Protein AF-W0FRA1-F1 (afdb_monomer)

Nearest PDB structures (foldseek):
  3gw4-assembly1_A  TM=6.806E-01  e=9.478E-02  Deinococcus radiodurans R1 = ATCC 13939 = DSM 20539
  8amz-assembly1_Q  TM=4.798E-01  e=1.208E-01  Spinacia oleracea
  6hp3-assembly1_A  TM=5.396E-01  e=2.897E-01  Bacillus subtilis subsp. subtilis str. 168
  7aoi-assembly1_BE  TM=5.238E-01  e=1.306E+00  Trypanosoma brucei
  6hix-assembly1_BE  TM=5.143E-01  e=2.340E+00  Trypanosoma brucei brucei

Mean predicted aligned error: 5.79 Å

Foldseek 3Di:
DVVLLVVLQLCVLVVVPVSSVVSLCVVPVVPDDDLLCLLSSLLSQLVVCLVVVVLVSLVVSLVVLVVSQVVDDDPSNLVSVLSNLVSVLSNCVSVVVLVVNVVSLVVQCVSDDALQSQLSSLLSVLVSCVVVVNNVVSLVSLVSSLVSNVSGSSVVVSVVVNVVD

Solvent-accessible surface area (backbone atoms only — not comparable to full-atom values): 8550 Å² total; per-residue (Å²): 97,72,68,33,51,51,48,15,53,51,27,43,31,70,70,36,56,67,62,15,46,54,31,42,50,55,38,56,72,71,72,66,68,50,82,85,48,45,59,58,52,42,50,55,53,35,55,49,22,58,74,72,64,37,58,71,57,32,51,53,44,50,55,56,50,59,70,47,49,89,81,42,58,70,71,59,28,56,50,51,54,52,53,46,46,58,49,54,23,54,49,26,48,74,72,65,39,54,68,59,19,50,56,38,48,56,52,45,63,77,65,45,83,49,50,58,49,45,9,45,49,27,30,50,51,15,52,51,29,42,74,73,70,35,54,81,70,12,47,63,25,22,54,47,2,33,70,49,15,67,79,35,37,44,11,51,54,22,48,54,51,63,73,77,106

Organism: NCBI:txid1393655

Sequence (165 aa)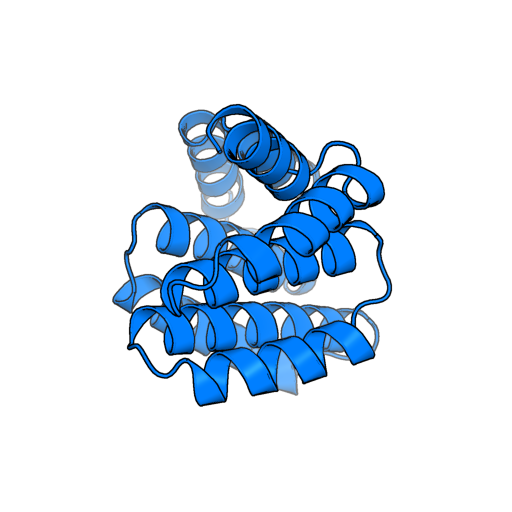:
MQHLLIASQAAMLTSDVARSRQLLETATEIGKLSAGLKPMASNIRIGYAIYEKDWPQVRSLRDELATYLPKSRGALKAGIEMIMLFTDEALAAAEGDLQTAEKLLDKIDVTAKMPEQRASAAFRRAQLESLKGNDAAARPYYEQARNEGGTCHFAYQAAERLATH

Secondary structure (DSSP, 8-state):
-HHHHHHHHHHHHTT-HHHHHHHHHHHHHTS---TTTHHHHHHHHHHHHHHHT-HHHHHHHHHHHHHHGGG--HHHHHHHHHHHHHHHHHHHHHTT-HHHHHHHHHHHHHH--SHHHHHHHHHHHHHHHHHTT-HHHHHHHHHHHHHHSTT-HHHHHHHHHHHH-

Structure (mmCIF, N/CA/C/O backbone):
data_AF-W0FRA1-F1
#
_entry.id   AF-W0FRA1-F1
#
loop_
_atom_site.group_PDB
_atom_site.id
_atom_site.type_symbol
_atom_site.label_atom_id
_atom_site.label_alt_id
_atom_site.label_comp_id
_atom_site.label_asym_id
_atom_site.label_entity_id
_atom_site.label_seq_id
_atom_site.pdbx_PDB_ins_code
_atom_site.Cartn_x
_atom_site.Cartn_y
_atom_site.Cartn_z
_atom_site.occupancy
_atom_site.B_iso_or_equiv
_atom_site.auth_seq_id
_atom_site.auth_comp_id
_atom_site.auth_asym_id
_atom_site.auth_atom_id
_atom_site.pdbx_PDB_model_num
ATOM 1 N N . MET A 1 1 ? -7.963 16.926 15.786 1.00 57.72 1 MET A N 1
ATOM 2 C CA . MET A 1 1 ? -7.493 15.536 15.564 1.00 57.72 1 MET A CA 1
ATO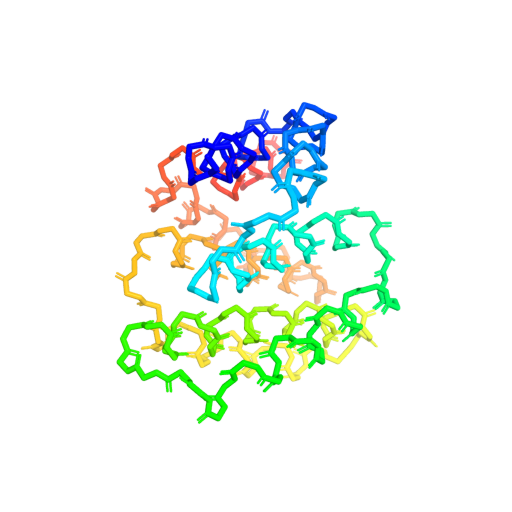M 3 C C . MET A 1 1 ? -7.687 15.081 14.121 1.00 57.72 1 MET A C 1
ATOM 5 O O . MET A 1 1 ? -6.685 14.818 13.480 1.00 57.72 1 MET A O 1
ATOM 9 N N . GLN A 1 2 ? -8.905 15.065 13.561 1.00 67.62 2 GLN A N 1
ATOM 10 C CA . GLN A 1 2 ? -9.122 14.683 12.149 1.00 67.62 2 GLN A CA 1
ATOM 11 C C . GLN A 1 2 ? -8.278 15.506 11.154 1.00 67.62 2 GLN A C 1
ATOM 13 O O . GLN A 1 2 ? -7.647 14.935 10.273 1.00 67.62 2 GLN A O 1
ATOM 18 N N . HIS A 1 3 ? -8.171 16.825 11.349 1.00 68.44 3 HIS A N 1
ATOM 19 C CA . HIS A 1 3 ? -7.319 17.685 10.516 1.00 68.44 3 HIS A CA 1
ATOM 20 C C . HIS A 1 3 ? -5.821 17.348 10.596 1.00 68.44 3 HIS A C 1
ATOM 22 O O . HIS A 1 3 ? -5.114 17.570 9.623 1.00 68.44 3 HIS A O 1
ATOM 28 N N . LEU A 1 4 ? -5.339 16.783 11.712 1.00 66.62 4 LEU A N 1
ATOM 29 C CA . LEU A 1 4 ? -3.937 16.371 11.857 1.00 66.62 4 LEU A CA 1
ATOM 30 C C . LEU A 1 4 ? -3.654 15.070 11.100 1.00 66.62 4 LEU A C 1
ATOM 32 O O . LEU A 1 4 ? -2.607 14.959 10.479 1.00 66.62 4 LEU A O 1
ATOM 36 N N . LEU A 1 5 ? -4.602 14.124 11.081 1.00 65.25 5 LEU A N 1
ATOM 37 C CA . LEU A 1 5 ? -4.492 12.914 10.256 1.00 65.25 5 LEU A CA 1
ATOM 38 C C . LEU A 1 5 ? -4.554 13.247 8.762 1.00 65.25 5 LEU A C 1
ATOM 40 O O . LEU A 1 5 ? -3.759 12.729 7.989 1.00 65.25 5 LEU A O 1
ATOM 44 N N . ILE A 1 6 ? -5.448 14.159 8.366 1.00 67.19 6 ILE A N 1
ATOM 45 C CA . ILE A 1 6 ? -5.519 14.653 6.983 1.00 67.19 6 ILE A CA 1
ATOM 46 C C . ILE A 1 6 ? -4.222 15.383 6.608 1.00 67.19 6 ILE A C 1
ATOM 48 O O . ILE A 1 6 ? -3.683 15.141 5.534 1.00 67.19 6 ILE A O 1
ATOM 52 N N . ALA A 1 7 ? -3.688 16.235 7.489 1.00 61.22 7 ALA A N 1
ATOM 53 C CA . ALA A 1 7 ? -2.435 16.949 7.248 1.00 61.22 7 ALA A CA 1
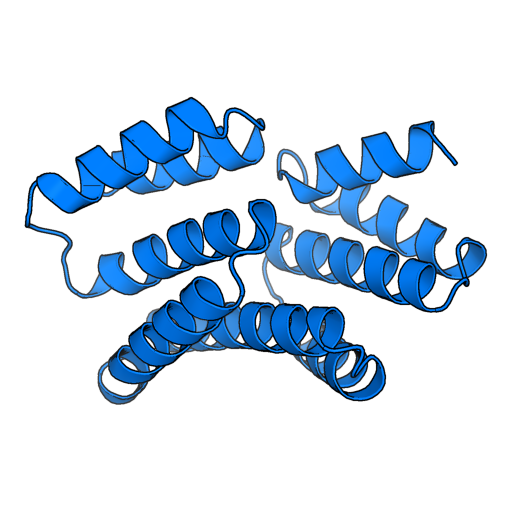ATOM 54 C C . ALA A 1 7 ? -1.218 16.012 7.213 1.00 61.22 7 ALA A C 1
ATOM 56 O O . ALA A 1 7 ? -0.325 16.217 6.399 1.00 61.22 7 ALA A O 1
ATOM 57 N N . SER A 1 8 ? -1.191 14.976 8.054 1.00 63.12 8 SER A N 1
ATOM 58 C CA . SER A 1 8 ? -0.171 13.926 8.015 1.00 63.12 8 SER A CA 1
ATOM 59 C C . SER A 1 8 ? -0.242 13.175 6.685 1.00 63.12 8 SER A C 1
ATOM 61 O O . SER A 1 8 ? 0.752 13.105 5.966 1.00 63.12 8 SER A O 1
ATOM 63 N N . GLN A 1 9 ? -1.426 12.720 6.273 1.00 64.00 9 GLN A N 1
ATOM 64 C CA . GLN A 1 9 ? -1.588 12.073 4.975 1.00 64.00 9 GLN A CA 1
ATOM 65 C C . GLN A 1 9 ? -1.151 13.002 3.833 1.00 64.00 9 GLN A C 1
ATOM 67 O O . GLN A 1 9 ? -0.347 12.593 3.009 1.00 64.00 9 GLN A O 1
ATOM 72 N N . ALA A 1 10 ? -1.568 14.271 3.834 1.00 61.62 10 ALA A N 1
ATOM 73 C CA . ALA A 1 10 ? -1.155 15.257 2.834 1.00 61.62 10 ALA A CA 1
ATOM 74 C C . ALA A 1 10 ? 0.366 15.492 2.799 1.00 61.62 10 ALA A C 1
ATOM 76 O O . ALA A 1 10 ? 0.944 15.532 1.719 1.00 61.62 10 ALA A O 1
ATOM 77 N N . ALA A 1 11 ? 1.027 15.597 3.954 1.00 60.53 11 ALA A N 1
ATOM 78 C CA . ALA A 1 11 ? 2.477 15.771 4.020 1.00 60.53 11 ALA A CA 1
ATOM 79 C C . ALA A 1 11 ? 3.239 14.518 3.545 1.00 60.53 11 ALA A C 1
ATOM 81 O O . ALA A 1 11 ? 4.277 14.645 2.900 1.00 60.53 11 ALA A O 1
ATOM 82 N N . MET A 1 12 ? 2.693 13.313 3.761 1.00 65.44 12 MET A N 1
ATOM 83 C CA . MET A 1 12 ? 3.219 12.091 3.143 1.00 65.44 12 MET A CA 1
ATOM 84 C C . MET A 1 12 ? 3.033 12.125 1.618 1.00 65.44 12 MET A C 1
ATOM 86 O O . MET A 1 12 ? 3.938 11.734 0.884 1.00 65.44 12 MET A O 1
ATOM 90 N N . LEU A 1 13 ? 1.900 12.654 1.129 1.00 62.72 13 LEU A N 1
ATOM 91 C CA . LEU A 1 13 ? 1.655 12.824 -0.308 1.00 62.72 13 LEU A CA 1
ATOM 92 C C . LEU A 1 13 ? 2.656 13.777 -0.978 1.00 62.72 13 LEU A C 1
ATOM 94 O O . LEU A 1 13 ? 3.021 13.543 -2.126 1.00 62.72 13 LEU A O 1
ATOM 98 N N . THR A 1 14 ? 3.163 14.778 -0.254 1.00 63.56 14 THR A N 1
ATOM 99 C CA . THR A 1 14 ? 4.193 15.719 -0.732 1.00 63.56 14 THR A CA 1
ATOM 100 C C . THR A 1 14 ? 5.626 15.313 -0.367 1.00 63.56 14 THR A C 1
ATOM 102 O O . THR A 1 14 ? 6.516 16.159 -0.394 1.00 63.56 14 THR A O 1
ATOM 105 N N . SER A 1 15 ? 5.859 14.051 0.013 1.00 63.47 15 SER A N 1
ATOM 106 C CA . SER A 1 15 ? 7.182 13.519 0.391 1.00 63.47 15 SER A CA 1
ATOM 107 C C . SER A 1 15 ? 7.851 14.221 1.587 1.00 63.47 15 SER A C 1
ATOM 109 O O . SER A 1 15 ? 9.043 14.040 1.829 1.00 63.47 15 SER A O 1
ATOM 111 N N . ASP A 1 16 ? 7.091 14.964 2.396 1.00 72.75 16 ASP A N 1
ATOM 112 C CA . ASP A 1 16 ? 7.554 15.534 3.665 1.00 72.75 16 ASP A CA 1
ATOM 113 C C . ASP A 1 16 ? 7.309 14.522 4.798 1.00 72.75 16 ASP A C 1
ATOM 115 O O . ASP A 1 16 ? 6.439 14.658 5.667 1.00 72.75 16 ASP A O 1
ATOM 119 N N . VAL A 1 17 ? 8.075 13.432 4.720 1.00 69.25 17 VAL A N 1
ATOM 120 C CA . VAL A 1 17 ? 7.986 12.246 5.584 1.00 69.25 17 VAL A CA 1
ATOM 121 C C . VAL A 1 17 ? 8.201 12.618 7.057 1.00 69.25 17 VAL A C 1
ATOM 123 O O . VAL A 1 17 ? 7.509 12.083 7.925 1.00 69.25 17 VAL A O 1
ATOM 126 N N . ALA A 1 18 ? 9.101 13.564 7.347 1.00 72.50 18 ALA A N 1
ATOM 127 C CA . ALA A 1 18 ? 9.403 14.022 8.704 1.00 72.50 18 ALA A CA 1
ATOM 128 C C . ALA A 1 18 ? 8.242 14.821 9.315 1.00 72.50 18 ALA A C 1
ATOM 130 O O . ALA A 1 18 ? 7.796 14.523 10.425 1.00 72.50 18 ALA A O 1
ATOM 131 N N . ARG A 1 19 ? 7.686 15.786 8.571 1.00 73.69 19 ARG A N 1
ATOM 132 C CA . ARG A 1 19 ? 6.526 16.560 9.028 1.00 73.69 19 ARG A CA 1
ATOM 133 C C . ARG A 1 19 ? 5.294 15.690 9.198 1.00 73.69 19 ARG A C 1
ATOM 135 O O . ARG A 1 19 ? 4.546 15.855 10.160 1.00 73.69 19 ARG A O 1
ATOM 142 N N . SER A 1 20 ? 5.065 14.759 8.278 1.00 74.06 20 SER A N 1
ATOM 143 C CA . SER A 1 20 ? 3.927 13.856 8.387 1.00 74.06 20 SER A CA 1
ATOM 144 C C . SER A 1 20 ? 4.036 12.942 9.624 1.00 74.06 20 SER A C 1
ATOM 146 O O . SER A 1 20 ? 3.009 12.679 10.259 1.00 74.06 20 SER A O 1
ATOM 148 N N . ARG A 1 21 ? 5.258 12.573 10.053 1.00 73.88 21 ARG A N 1
ATOM 149 C CA . ARG A 1 21 ? 5.504 11.741 11.242 1.00 73.88 21 ARG A CA 1
ATOM 150 C C . ARG A 1 21 ? 5.198 12.533 12.498 1.00 73.88 21 ARG A C 1
ATOM 152 O O . ARG A 1 21 ? 4.407 12.080 13.316 1.00 73.88 21 ARG A O 1
ATOM 159 N N . GLN A 1 22 ? 5.717 13.754 12.577 1.00 79.25 22 GLN A N 1
ATOM 160 C CA . GLN A 1 22 ? 5.434 14.674 13.674 1.00 79.25 22 GLN A CA 1
ATOM 161 C C . GLN A 1 22 ? 3.924 14.918 13.839 1.00 79.25 22 GLN A C 1
ATOM 163 O O . GLN A 1 22 ? 3.396 14.912 14.952 1.00 79.25 22 GLN A O 1
ATOM 168 N N . LEU A 1 23 ? 3.201 15.115 12.730 1.00 76.38 23 LEU A N 1
ATOM 169 C CA . LEU A 1 23 ? 1.749 15.318 12.744 1.00 76.38 23 LEU A CA 1
ATOM 170 C C . LEU A 1 23 ? 0.985 14.067 13.200 1.00 76.38 23 LEU A C 1
ATOM 172 O O . LEU A 1 23 ? -0.023 14.193 13.900 1.00 76.38 23 LEU A O 1
ATOM 176 N N . LEU A 1 24 ? 1.457 12.877 12.822 1.00 76.75 24 LEU A N 1
ATOM 177 C CA . LEU A 1 24 ? 0.883 11.601 13.240 1.00 76.75 24 LEU A CA 1
ATOM 178 C C . LEU A 1 24 ? 1.110 11.344 14.730 1.00 76.75 24 LEU A C 1
ATOM 180 O O . LEU A 1 24 ? 0.147 11.048 15.433 1.00 76.75 24 LEU A O 1
ATOM 184 N N . GLU A 1 25 ? 2.343 11.525 15.207 1.00 76.94 25 GLU A N 1
ATOM 185 C CA . GLU A 1 25 ? 2.721 11.421 16.621 1.00 76.94 25 GLU A CA 1
ATOM 186 C C . GLU A 1 25 ? 1.866 12.367 17.462 1.00 76.94 25 GLU A C 1
ATOM 188 O O . GLU A 1 25 ? 1.168 11.920 18.371 1.00 76.94 25 GLU A O 1
ATOM 193 N N . THR A 1 26 ? 1.765 13.633 17.048 1.00 72.75 26 THR A N 1
ATOM 194 C CA . THR A 1 26 ? 0.894 14.628 17.689 1.00 72.75 26 THR A CA 1
ATOM 195 C C . THR A 1 26 ? -0.571 14.173 17.706 1.00 72.75 26 THR A C 1
ATOM 197 O O . THR A 1 26 ? -1.266 14.315 18.710 1.00 72.75 26 THR A O 1
ATOM 200 N N . ALA A 1 27 ? -1.081 13.598 16.611 1.00 71.50 27 ALA A N 1
ATOM 201 C CA . ALA A 1 27 ? -2.456 13.101 16.559 1.00 71.50 27 ALA A CA 1
ATOM 202 C C . ALA A 1 27 ? -2.694 11.900 17.495 1.00 71.50 27 ALA A C 1
ATOM 204 O O . ALA A 1 27 ? -3.807 11.748 18.007 1.00 71.50 27 ALA A O 1
ATOM 205 N N . THR A 1 28 ? -1.674 11.066 17.719 1.00 68.38 28 THR A N 1
ATOM 206 C CA . THR A 1 28 ? -1.734 9.887 18.596 1.00 68.38 28 THR A CA 1
ATOM 207 C C . THR A 1 28 ? -1.497 10.208 20.074 1.00 68.38 28 THR A C 1
ATOM 209 O O . THR A 1 28 ? -2.223 9.686 20.921 1.00 68.38 28 THR A O 1
ATOM 212 N N . GLU A 1 29 ? -0.564 11.106 20.397 1.00 67.56 29 GLU A N 1
ATOM 213 C CA . GLU A 1 29 ? -0.204 11.506 21.767 1.00 67.56 29 GLU A CA 1
ATOM 214 C C . GLU A 1 29 ? -1.316 12.293 22.469 1.00 67.56 29 GLU A C 1
ATOM 216 O O . GLU A 1 29 ? -1.478 12.194 23.683 1.00 67.56 29 GLU A O 1
ATOM 221 N N . ILE A 1 30 ? -2.173 12.993 21.714 1.00 55.84 30 ILE A N 1
ATOM 222 C CA . ILE A 1 30 ? -3.349 13.699 22.260 1.00 55.84 30 ILE A CA 1
ATOM 223 C C . ILE A 1 30 ? -4.407 12.714 22.834 1.00 55.84 30 ILE A C 1
ATOM 225 O O . ILE A 1 30 ? -5.416 13.124 23.413 1.00 55.84 30 ILE A O 1
ATOM 229 N N . GLY A 1 31 ? -4.188 11.395 22.732 1.00 51.12 31 GLY A N 1
ATOM 230 C CA . GLY A 1 31 ? -4.847 10.386 23.571 1.00 51.12 31 GLY A CA 1
ATOM 231 C C . GLY A 1 31 ? -6.343 10.171 23.315 1.00 51.12 31 GLY A C 1
ATOM 232 O O . GLY A 1 31 ? -7.001 9.470 24.082 1.00 51.12 31 GLY A O 1
ATOM 233 N N . LYS A 1 32 ? -6.919 10.753 22.254 1.00 62.09 32 LYS A N 1
ATOM 234 C CA . LYS A 1 32 ? -8.368 10.685 21.977 1.00 62.09 32 LYS A CA 1
ATOM 235 C C . LYS A 1 32 ? -8.717 10.451 20.505 1.00 62.09 32 LYS A C 1
ATOM 237 O O . LYS A 1 32 ? -9.687 11.019 20.00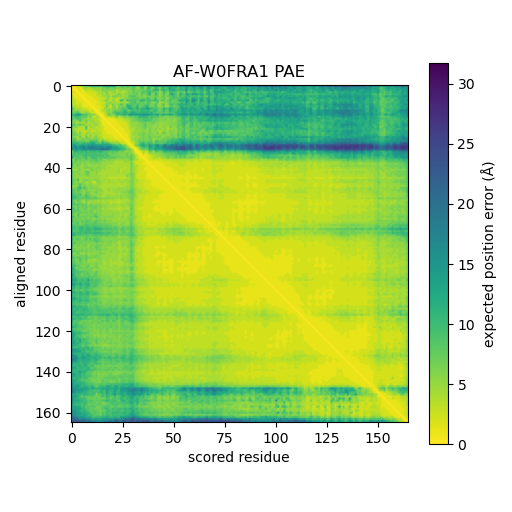4 1.00 62.09 32 LYS A O 1
ATOM 242 N N . LEU A 1 33 ? -7.993 9.585 19.792 1.00 71.62 33 LEU A N 1
ATOM 243 C CA . LEU A 1 33 ? -8.508 9.114 18.502 1.00 71.62 33 LEU A CA 1
ATOM 244 C C . LEU A 1 33 ? -9.813 8.341 18.734 1.00 71.62 33 LEU A C 1
ATOM 246 O O . LEU A 1 33 ? -9.832 7.290 19.382 1.00 71.62 33 LEU A O 1
ATOM 250 N N . SER A 1 34 ? -10.917 8.884 18.215 1.00 76.69 34 SER A N 1
ATOM 251 C CA . SER A 1 34 ? -12.206 8.198 18.227 1.00 76.69 34 SER A CA 1
ATOM 252 C C . SER A 1 34 ? -12.086 6.866 17.483 1.00 76.69 34 SER A C 1
ATOM 254 O O . SER A 1 34 ? -11.244 6.710 16.598 1.00 76.69 34 SER A O 1
ATOM 256 N N . ALA A 1 35 ? -12.931 5.890 17.826 1.00 76.19 35 ALA A N 1
ATOM 257 C CA . ALA A 1 35 ? -12.854 4.548 17.243 1.00 76.19 35 ALA A CA 1
ATOM 258 C C . ALA A 1 35 ? -12.876 4.551 15.700 1.00 76.19 35 ALA A C 1
ATOM 260 O O . ALA A 1 35 ? -12.195 3.738 15.087 1.00 76.19 35 ALA A O 1
ATOM 261 N N . GLY A 1 36 ? -13.587 5.500 15.077 1.00 76.31 36 GLY A N 1
ATOM 262 C CA . GLY A 1 36 ? -13.631 5.649 13.619 1.00 76.31 36 GLY A CA 1
ATOM 263 C C . GLY A 1 36 ? -12.358 6.222 12.983 1.00 76.31 36 GLY A C 1
ATOM 264 O O . GLY A 1 36 ? -12.156 6.042 11.789 1.00 76.31 36 GLY A O 1
ATOM 265 N N . LEU A 1 37 ? -11.488 6.884 13.754 1.00 81.69 37 LEU A N 1
ATOM 266 C CA . LEU A 1 37 ? -10.231 7.466 13.262 1.00 81.69 37 LEU A CA 1
ATOM 267 C C . LEU A 1 37 ? -9.019 6.551 13.469 1.00 81.69 37 LEU A C 1
ATOM 269 O O . LEU A 1 37 ? -7.985 6.766 12.840 1.00 81.69 37 LEU A O 1
ATOM 273 N N . LYS A 1 38 ? -9.136 5.524 14.319 1.00 84.81 38 LYS A N 1
ATOM 274 C CA . LYS A 1 38 ? -8.040 4.580 14.575 1.00 84.81 38 LYS A CA 1
ATOM 275 C C . LYS A 1 38 ? -7.585 3.842 13.309 1.00 84.81 38 LYS A C 1
ATOM 277 O O . LYS A 1 38 ? -6.388 3.880 13.048 1.00 84.81 38 LYS A O 1
ATOM 282 N N . PRO A 1 39 ? -8.478 3.299 12.453 1.00 87.19 39 PRO A N 1
ATOM 283 C CA . PRO A 1 39 ? -8.036 2.647 11.221 1.00 87.19 39 PRO A CA 1
ATOM 284 C C . PRO A 1 39 ? -7.307 3.579 10.251 1.00 87.19 39 PRO A C 1
ATOM 286 O O . PRO A 1 39 ? -6.375 3.163 9.570 1.00 87.19 39 PRO A O 1
ATOM 289 N N . MET A 1 40 ? -7.700 4.856 10.207 1.00 83.88 40 MET A N 1
ATOM 290 C CA . MET A 1 40 ? -7.022 5.861 9.387 1.00 83.88 40 MET A CA 1
ATOM 291 C C . MET A 1 40 ? -5.606 6.135 9.906 1.00 83.88 40 MET A C 1
ATOM 293 O O . MET A 1 40 ? -4.672 6.220 9.114 1.00 83.88 40 MET A O 1
ATOM 297 N N . ALA A 1 41 ? -5.427 6.220 11.227 1.00 84.25 41 ALA A N 1
ATOM 298 C CA . ALA A 1 41 ? -4.100 6.335 11.823 1.00 84.25 41 ALA A CA 1
ATOM 299 C C . ALA A 1 41 ? -3.244 5.087 11.543 1.00 84.25 41 ALA A C 1
ATOM 301 O O . ALA A 1 41 ? -2.082 5.230 11.170 1.00 84.25 41 ALA A O 1
ATOM 302 N N . SER A 1 42 ? -3.812 3.878 11.643 1.00 88.62 42 SER A N 1
ATOM 303 C CA . SER A 1 42 ? -3.110 2.635 11.291 1.00 88.62 42 SER A CA 1
ATOM 304 C C . SER A 1 42 ? -2.680 2.620 9.819 1.00 88.62 42 SER A C 1
ATOM 306 O O . SER A 1 42 ? -1.540 2.272 9.542 1.00 88.62 42 SER A O 1
ATOM 308 N N . ASN A 1 43 ? -3.525 3.075 8.884 1.00 87.00 43 ASN A N 1
ATOM 309 C CA . ASN A 1 43 ? -3.171 3.201 7.463 1.00 87.00 43 ASN A CA 1
ATOM 310 C C . ASN A 1 43 ? -1.951 4.110 7.233 1.00 87.00 43 ASN A C 1
ATOM 312 O O . ASN A 1 43 ? -1.022 3.737 6.523 1.00 87.00 43 ASN A O 1
ATOM 316 N N . ILE A 1 44 ? -1.919 5.282 7.876 1.00 83.00 44 ILE A N 1
ATOM 317 C CA . ILE A 1 44 ? -0.772 6.200 7.781 1.00 83.00 44 ILE A CA 1
ATOM 318 C C . ILE A 1 44 ? 0.489 5.536 8.361 1.00 83.00 44 ILE A C 1
ATOM 320 O O . ILE A 1 44 ? 1.539 5.551 7.722 1.00 83.00 44 ILE A O 1
ATOM 324 N N . ARG A 1 45 ? 0.389 4.890 9.533 1.00 85.50 45 ARG A N 1
ATOM 325 C CA . ARG A 1 45 ? 1.514 4.158 10.150 1.00 85.50 45 ARG A CA 1
ATOM 326 C C . ARG A 1 45 ? 2.011 3.003 9.273 1.00 85.50 45 ARG A C 1
ATOM 328 O O . ARG A 1 45 ? 3.213 2.772 9.220 1.00 85.50 45 ARG A O 1
ATOM 335 N N . ILE A 1 46 ? 1.117 2.304 8.572 1.00 89.12 46 ILE A N 1
ATOM 336 C CA . ILE A 1 46 ? 1.484 1.250 7.615 1.00 89.12 46 ILE A CA 1
ATOM 337 C C . ILE A 1 46 ? 2.265 1.849 6.450 1.00 89.12 46 ILE A C 1
ATOM 339 O O . ILE A 1 46 ? 3.317 1.326 6.098 1.00 89.12 46 ILE A O 1
ATOM 343 N N . GLY A 1 47 ? 1.797 2.969 5.892 1.00 83.81 47 GLY A N 1
ATOM 344 C CA . GLY A 1 47 ? 2.513 3.688 4.840 1.00 83.81 47 GLY A CA 1
ATOM 345 C C . GLY A 1 47 ? 3.954 4.029 5.239 1.00 83.81 47 GLY A C 1
ATOM 346 O O . GLY A 1 47 ? 4.878 3.816 4.455 1.00 83.81 47 GLY A O 1
ATOM 347 N N . TYR A 1 48 ? 4.152 4.477 6.480 1.00 83.00 48 TYR A N 1
ATOM 348 C CA . TYR A 1 48 ? 5.478 4.718 7.050 1.00 83.00 48 TYR A CA 1
ATOM 349 C C . TYR A 1 48 ? 6.334 3.470 7.176 1.00 83.00 48 TYR A C 1
ATOM 351 O O . TYR A 1 48 ? 7.468 3.458 6.706 1.00 83.00 48 TYR A O 1
ATOM 359 N N . ALA A 1 49 ? 5.785 2.427 7.791 1.00 87.88 49 ALA A N 1
ATOM 360 C CA . ALA A 1 49 ? 6.508 1.184 7.993 1.00 87.88 49 ALA A CA 1
ATOM 361 C C . ALA A 1 49 ? 6.925 0.560 6.647 1.00 87.88 49 ALA A C 1
ATOM 363 O O . ALA A 1 49 ? 8.043 0.076 6.518 1.00 87.88 49 ALA A O 1
ATOM 364 N N . ILE A 1 50 ? 6.087 0.660 5.607 1.00 87.25 50 ILE A N 1
ATOM 365 C CA . ILE A 1 50 ? 6.444 0.246 4.240 1.00 87.25 50 ILE A CA 1
ATOM 366 C C . ILE A 1 50 ? 7.588 1.104 3.680 1.00 87.25 50 ILE A C 1
ATOM 368 O O . ILE A 1 50 ? 8.529 0.554 3.109 1.00 87.25 50 ILE A O 1
ATOM 372 N N . TYR A 1 51 ? 7.532 2.431 3.839 1.00 82.69 51 TYR A N 1
ATOM 373 C CA . TYR A 1 51 ? 8.593 3.335 3.378 1.00 82.69 51 TYR A CA 1
ATOM 374 C C . TYR A 1 51 ? 9.947 3.016 4.034 1.00 82.69 51 TYR A C 1
ATOM 376 O O . TYR A 1 51 ? 10.972 2.968 3.355 1.00 82.69 51 TYR A O 1
ATOM 384 N N . GLU A 1 52 ? 9.946 2.732 5.338 1.00 85.88 52 GLU A N 1
ATOM 385 C CA . GLU A 1 52 ? 11.140 2.348 6.103 1.00 85.88 52 GLU A CA 1
ATOM 386 C C . GLU A 1 52 ? 11.536 0.876 5.933 1.00 85.88 52 GLU A C 1
ATOM 388 O O . GLU A 1 52 ? 12.590 0.468 6.419 1.00 85.88 52 GLU A O 1
ATOM 393 N N . LYS A 1 53 ? 10.721 0.081 5.226 1.00 88.44 53 LYS A N 1
ATOM 394 C CA . LYS A 1 53 ? 10.863 -1.378 5.095 1.00 88.44 53 LYS A CA 1
ATOM 395 C C . LYS A 1 53 ? 10.844 -2.114 6.445 1.00 88.44 53 LYS A C 1
ATOM 397 O O . LYS A 1 53 ? 11.432 -3.186 6.583 1.00 88.44 53 LYS A O 1
ATOM 402 N N . ASP A 1 54 ? 10.141 -1.565 7.432 1.00 94.62 54 ASP A N 1
ATOM 403 C CA . ASP A 1 54 ? 9.884 -2.200 8.726 1.00 94.62 54 ASP A CA 1
ATOM 404 C C . ASP A 1 54 ? 8.716 -3.195 8.608 1.00 94.62 54 ASP A C 1
ATOM 406 O O . ASP A 1 54 ? 7.581 -2.953 9.027 1.00 94.62 54 ASP A O 1
ATOM 410 N N . TRP A 1 55 ? 8.987 -4.337 7.975 1.00 95.12 55 TRP A N 1
ATOM 411 C CA . TRP A 1 55 ? 7.987 -5.382 7.741 1.00 95.12 55 TRP A CA 1
ATOM 412 C C . TRP A 1 55 ? 7.378 -5.977 9.024 1.00 95.12 55 TRP A C 1
ATOM 414 O O . TRP A 1 55 ? 6.172 -6.244 9.019 1.00 95.12 55 TRP A O 1
ATOM 424 N N . PRO A 1 56 ? 8.127 -6.176 10.132 1.00 96.19 56 PRO A N 1
ATOM 425 C CA . PRO A 1 56 ? 7.529 -6.544 11.416 1.00 96.19 56 PRO A CA 1
ATOM 426 C C . PRO A 1 56 ? 6.462 -5.545 11.883 1.00 96.19 56 PRO A C 1
ATOM 428 O O . PRO A 1 56 ? 5.368 -5.956 12.283 1.00 96.19 56 PRO A O 1
ATOM 431 N N . GLN A 1 57 ? 6.731 -4.240 11.772 1.00 94.00 57 GLN A N 1
ATOM 432 C CA . GLN A 1 57 ? 5.763 -3.204 12.123 1.00 94.00 57 GLN A CA 1
ATOM 433 C C . GLN A 1 57 ? 4.557 -3.195 11.173 1.00 94.00 57 GLN A C 1
ATOM 435 O O . GLN A 1 57 ? 3.428 -3.030 11.642 1.00 94.00 57 GLN A O 1
ATOM 440 N N . VAL A 1 58 ? 4.754 -3.433 9.869 1.00 94.69 58 VAL A N 1
ATOM 441 C CA . VAL A 1 58 ? 3.647 -3.585 8.902 1.00 94.69 58 VAL A CA 1
ATOM 442 C C . VAL A 1 58 ? 2.700 -4.712 9.329 1.00 94.69 58 VAL A C 1
ATOM 444 O O . VAL A 1 58 ? 1.492 -4.490 9.400 1.00 94.69 58 VAL A O 1
ATOM 447 N N . ARG A 1 59 ? 3.223 -5.897 9.681 1.00 97.25 59 ARG A N 1
ATOM 448 C CA . ARG A 1 59 ? 2.396 -7.033 10.142 1.00 97.25 59 ARG A CA 1
ATOM 449 C C . ARG A 1 59 ? 1.645 -6.717 11.430 1.00 97.25 59 ARG A C 1
ATOM 451 O O . ARG A 1 59 ? 0.446 -6.958 11.510 1.00 97.25 59 ARG A O 1
ATOM 458 N N . SER A 1 60 ? 2.328 -6.118 12.405 1.00 96.06 60 SER A N 1
ATOM 459 C CA . SER A 1 60 ? 1.716 -5.716 13.677 1.00 96.06 60 SER A CA 1
ATOM 460 C C . SER A 1 60 ? 0.532 -4.761 13.467 1.00 96.06 60 SER A C 1
ATOM 462 O O . SER A 1 60 ? -0.552 -4.963 14.014 1.00 96.06 60 SER A O 1
ATOM 464 N N . LEU A 1 61 ? 0.693 -3.756 12.600 1.00 94.12 61 LEU A N 1
ATOM 465 C CA . LEU A 1 61 ? -0.372 -2.801 12.276 1.00 94.12 61 LEU A CA 1
ATOM 466 C C . LEU A 1 61 ? -1.507 -3.429 11.460 1.00 94.12 61 LEU A C 1
ATOM 468 O O . LEU A 1 61 ? -2.668 -3.046 11.617 1.00 94.12 61 LEU A O 1
ATOM 472 N N . ARG A 1 62 ? -1.188 -4.397 10.598 1.00 96.06 62 ARG A N 1
ATOM 473 C CA . ARG A 1 62 ? -2.176 -5.193 9.866 1.00 96.06 62 ARG A CA 1
ATOM 474 C C . ARG A 1 62 ? -3.037 -6.015 10.825 1.00 96.06 62 ARG A C 1
ATOM 476 O O . ARG A 1 62 ? -4.260 -6.034 10.683 1.00 96.06 62 ARG A O 1
ATOM 483 N N . ASP A 1 63 ? -2.426 -6.654 11.816 1.00 95.56 63 ASP A N 1
ATOM 484 C CA . ASP A 1 63 ? -3.150 -7.416 12.836 1.00 95.56 63 ASP A CA 1
ATOM 485 C C . ASP A 1 63 ? -3.984 -6.497 13.735 1.00 95.56 63 ASP A C 1
ATOM 487 O O . ASP A 1 63 ? -5.136 -6.812 14.040 1.00 95.56 63 ASP A O 1
ATOM 491 N N . GLU A 1 64 ? -3.468 -5.309 14.073 1.00 92.50 64 GLU A N 1
ATOM 492 C CA . GLU A 1 64 ? -4.240 -4.262 14.751 1.00 92.50 64 GLU A CA 1
ATOM 493 C C . GLU A 1 64 ? -5.498 -3.892 13.945 1.00 92.50 64 GLU A C 1
ATOM 495 O O . GLU A 1 64 ? -6.603 -3.874 14.499 1.00 92.50 64 GLU A O 1
ATOM 500 N N . LEU A 1 65 ? -5.362 -3.668 12.630 1.00 92.62 65 LEU A N 1
ATOM 501 C CA . LEU A 1 65 ? -6.485 -3.365 11.737 1.00 92.62 65 LEU A CA 1
ATOM 502 C C . LEU A 1 65 ? -7.553 -4.462 11.733 1.00 92.62 65 LEU A C 1
ATOM 504 O O . LEU A 1 65 ? -8.750 -4.159 11.778 1.00 92.62 65 LEU A O 1
ATOM 508 N N . ALA A 1 66 ? -7.133 -5.728 11.735 1.00 94.88 66 ALA A N 1
ATOM 509 C CA . ALA A 1 66 ? -8.042 -6.868 11.758 1.00 94.88 66 ALA A CA 1
ATOM 510 C C . ALA A 1 66 ? -8.941 -6.869 13.010 1.00 94.88 66 ALA A C 1
ATOM 512 O O . ALA A 1 66 ? -10.104 -7.272 12.936 1.00 94.88 66 ALA A O 1
ATOM 513 N N . THR A 1 67 ? -8.465 -6.337 14.144 1.00 94.06 67 THR A N 1
ATOM 514 C CA . THR A 1 67 ? -9.277 -6.221 15.371 1.00 94.06 67 THR A CA 1
ATOM 515 C C . THR A 1 67 ? -10.445 -5.232 15.246 1.00 94.06 67 THR A C 1
ATOM 517 O O . THR A 1 67 ? -11.423 -5.326 15.999 1.00 94.06 67 THR A O 1
ATOM 520 N N . TYR A 1 68 ? -10.388 -4.298 14.287 1.00 91.00 68 TYR A N 1
ATOM 521 C CA . TYR A 1 68 ? -11.456 -3.327 14.037 1.00 91.00 68 TYR A CA 1
ATOM 522 C C . TYR A 1 68 ? -12.587 -3.893 13.165 1.00 91.00 68 TYR A C 1
ATOM 524 O O . TYR A 1 68 ? -13.723 -3.413 13.264 1.00 91.00 68 TYR A O 1
ATOM 532 N N . LEU A 1 69 ? -12.324 -4.918 12.343 1.00 91.69 69 LEU A N 1
ATOM 533 C CA . LEU A 1 69 ? -13.298 -5.467 11.388 1.00 91.69 69 LEU A CA 1
ATOM 534 C C . LEU A 1 69 ? -14.614 -5.943 12.030 1.00 91.69 69 LEU A C 1
ATOM 536 O O . LEU A 1 69 ? -15.668 -5.519 11.549 1.00 91.69 69 LEU A O 1
ATOM 540 N N . PRO A 1 70 ? -14.622 -6.737 13.124 1.00 92.81 70 PRO A N 1
ATOM 541 C CA . PRO A 1 70 ? -15.868 -7.237 13.716 1.00 92.81 70 PRO A CA 1
ATOM 542 C C . PRO A 1 70 ? -16.798 -6.130 14.231 1.00 92.81 70 PRO A C 1
ATOM 544 O O . PRO A 1 70 ? -18.001 -6.338 14.382 1.00 92.81 70 PRO A O 1
ATOM 547 N N . LYS A 1 71 ? -16.242 -4.945 14.512 1.00 89.44 71 LYS A N 1
ATOM 548 C CA . LYS A 1 71 ? -16.958 -3.790 15.072 1.00 89.44 71 LYS A CA 1
ATOM 549 C C . LYS A 1 71 ? -17.329 -2.751 14.009 1.00 89.44 71 LYS A C 1
ATOM 551 O O . LYS A 1 71 ? -18.010 -1.777 14.323 1.00 89.44 71 LYS A O 1
ATOM 556 N N . SER A 1 72 ? -16.895 -2.947 12.766 1.00 91.62 72 SER A N 1
ATOM 557 C CA . SER A 1 72 ? -17.043 -1.980 11.678 1.00 91.62 72 SER A CA 1
ATOM 558 C C . SER A 1 72 ? -18.187 -2.358 10.739 1.00 91.62 72 SER A C 1
ATOM 560 O O . SER A 1 72 ? -18.481 -3.533 10.526 1.00 91.62 72 SER A O 1
ATOM 562 N N . ARG A 1 73 ? -18.857 -1.357 10.154 1.00 92.88 73 ARG A N 1
ATOM 563 C CA . ARG A 1 73 ? -19.972 -1.547 9.207 1.00 92.88 73 ARG A CA 1
ATOM 564 C C . ARG A 1 73 ? -19.905 -0.539 8.061 1.00 92.88 73 ARG A C 1
ATOM 566 O O . ARG A 1 73 ? -19.259 0.501 8.186 1.00 92.88 73 ARG A O 1
ATOM 573 N N . GLY A 1 74 ? -20.597 -0.849 6.964 1.00 91.81 74 GLY A N 1
ATOM 574 C CA . GLY A 1 74 ? -20.739 0.045 5.812 1.00 91.81 74 GLY A CA 1
ATOM 575 C C . GLY A 1 74 ? -19.392 0.532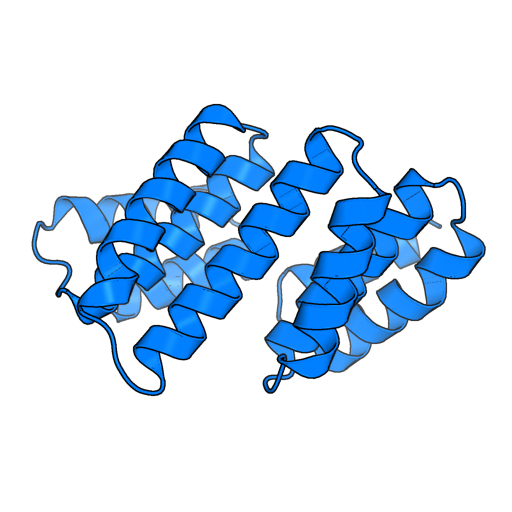 5.271 1.00 91.81 74 GLY A C 1
ATOM 576 O O . GLY A 1 74 ? -18.457 -0.254 5.122 1.00 91.81 74 GLY A O 1
ATOM 577 N N . ALA A 1 75 ? -19.290 1.838 5.020 1.00 88.69 75 ALA A N 1
ATOM 578 C CA . ALA A 1 75 ? -18.097 2.466 4.451 1.00 88.69 75 ALA A CA 1
ATOM 579 C C . ALA A 1 75 ? -16.830 2.277 5.304 1.00 88.69 75 ALA A C 1
ATOM 581 O O . ALA A 1 75 ? -15.754 2.084 4.747 1.00 88.69 75 ALA A O 1
ATOM 582 N N . LEU A 1 76 ? -16.946 2.275 6.639 1.00 88.56 76 LEU A N 1
ATOM 583 C CA . LEU A 1 76 ? -15.793 2.060 7.519 1.00 88.56 76 LEU A CA 1
ATOM 584 C C . LEU A 1 76 ? -15.214 0.652 7.339 1.00 88.56 76 LEU A C 1
ATOM 586 O O . LEU A 1 76 ? -14.002 0.500 7.228 1.00 88.56 76 LEU A O 1
ATOM 590 N N . LYS A 1 77 ? -16.082 -0.367 7.272 1.00 92.88 77 LYS A N 1
ATOM 591 C CA . LYS A 1 77 ? -15.655 -1.754 7.047 1.00 92.88 77 LYS A CA 1
ATOM 592 C C . LYS A 1 77 ? -14.958 -1.898 5.693 1.00 92.88 77 LYS A C 1
ATOM 594 O O . LYS A 1 77 ? -13.838 -2.389 5.657 1.00 92.88 77 LYS A O 1
ATOM 599 N N . ALA A 1 78 ? -15.575 -1.386 4.627 1.00 91.19 78 ALA A N 1
ATOM 600 C CA . ALA A 1 78 ? -14.992 -1.421 3.286 1.00 91.19 78 ALA A CA 1
ATOM 601 C C . ALA A 1 78 ? -13.638 -0.687 3.214 1.00 91.19 78 ALA A C 1
ATOM 603 O O . ALA A 1 78 ? -12.719 -1.143 2.540 1.00 91.19 78 ALA A O 1
ATOM 604 N N . GLY A 1 79 ? -13.492 0.430 3.937 1.00 90.62 79 GLY A N 1
ATOM 605 C CA . GLY A 1 79 ? -12.225 1.151 4.044 1.00 90.62 79 GLY A CA 1
ATOM 606 C C . GLY A 1 79 ? -11.131 0.330 4.728 1.00 90.62 79 GLY A C 1
ATOM 607 O O . GLY A 1 79 ? -10.020 0.260 4.214 1.00 90.62 79 GLY A O 1
ATOM 608 N N . ILE A 1 80 ? -11.447 -0.330 5.849 1.00 93.31 80 ILE A N 1
ATOM 609 C CA . ILE A 1 80 ? -10.505 -1.217 6.553 1.00 93.31 80 ILE A CA 1
ATOM 610 C C . ILE A 1 80 ? -10.091 -2.389 5.660 1.00 93.31 80 ILE A C 1
ATOM 612 O O . ILE A 1 80 ? -8.902 -2.669 5.549 1.00 93.31 80 ILE A O 1
ATOM 616 N N . GLU A 1 81 ? -11.049 -3.043 4.997 1.00 95.06 81 GLU A N 1
ATOM 617 C CA . GLU A 1 81 ? -10.781 -4.161 4.082 1.00 95.06 81 GLU A CA 1
ATOM 618 C C . GLU A 1 81 ? -9.862 -3.738 2.930 1.00 95.06 81 GLU A C 1
ATOM 620 O O . GLU A 1 81 ? -8.917 -4.453 2.610 1.00 95.06 81 GLU A O 1
ATOM 625 N N . MET A 1 82 ? -10.075 -2.548 2.361 1.00 94.31 82 MET A N 1
ATOM 626 C CA . MET A 1 82 ? -9.203 -1.999 1.322 1.00 94.31 82 MET A CA 1
ATOM 627 C C . MET A 1 82 ? -7.780 -1.731 1.835 1.00 94.31 82 MET A C 1
ATOM 629 O O . MET A 1 82 ? -6.813 -2.089 1.167 1.00 94.31 82 MET A O 1
ATOM 633 N N . ILE A 1 83 ? -7.629 -1.137 3.027 1.00 93.06 83 ILE A N 1
ATOM 634 C CA . ILE A 1 83 ? -6.302 -0.915 3.630 1.00 93.06 83 ILE A CA 1
ATOM 635 C C . ILE A 1 83 ? -5.593 -2.257 3.844 1.00 93.06 83 ILE A C 1
ATOM 637 O O . ILE A 1 83 ? -4.416 -2.393 3.516 1.00 93.06 83 ILE A O 1
ATOM 641 N N . MET A 1 84 ? -6.310 -3.261 4.355 1.00 96.19 84 MET A N 1
ATOM 642 C CA . MET A 1 84 ? -5.757 -4.600 4.557 1.00 96.19 84 MET A CA 1
ATOM 643 C C . MET A 1 84 ? -5.348 -5.259 3.238 1.00 96.19 84 MET A C 1
ATOM 645 O O . MET A 1 84 ? -4.273 -5.838 3.193 1.00 96.19 84 MET A O 1
ATOM 649 N N . LEU A 1 85 ? -6.127 -5.119 2.158 1.00 96.38 85 LEU A N 1
ATOM 650 C CA . LEU A 1 85 ? -5.756 -5.647 0.839 1.00 96.38 85 LEU A CA 1
ATOM 651 C C . LEU A 1 85 ? -4.435 -5.058 0.327 1.00 96.38 85 LEU A C 1
ATOM 653 O O . LEU A 1 85 ? -3.552 -5.817 -0.061 1.00 96.38 85 LEU A O 1
ATOM 657 N N . PHE A 1 86 ? -4.270 -3.733 0.373 1.00 94.94 86 PHE A N 1
ATOM 658 C CA . PHE A 1 86 ? -3.002 -3.091 -0.003 1.00 94.94 86 PHE A CA 1
ATOM 659 C C . PHE A 1 86 ? -1.841 -3.489 0.917 1.00 94.94 86 PHE A C 1
ATOM 661 O O . PHE A 1 86 ? -0.695 -3.564 0.481 1.00 94.94 86 PHE A O 1
ATOM 668 N N . THR A 1 87 ? -2.120 -3.731 2.197 1.00 96.06 87 THR A N 1
ATOM 669 C CA . THR A 1 87 ? -1.095 -4.136 3.168 1.00 96.06 87 THR A CA 1
ATOM 670 C C . THR A 1 87 ? -0.634 -5.570 2.923 1.00 96.06 87 THR A C 1
ATOM 672 O O . THR A 1 87 ? 0.567 -5.831 2.893 1.00 96.06 87 THR A O 1
ATOM 675 N N . ASP A 1 88 ? -1.578 -6.486 2.712 1.00 97.94 88 ASP A N 1
ATOM 676 C CA . ASP A 1 88 ? -1.307 -7.891 2.413 1.00 97.94 88 ASP A CA 1
ATOM 677 C C . ASP A 1 88 ? -0.587 -8.023 1.053 1.00 97.94 88 ASP A C 1
ATOM 679 O O . ASP A 1 88 ? 0.314 -8.848 0.915 1.00 97.94 88 ASP A O 1
ATOM 683 N N . GLU A 1 89 ? -0.909 -7.167 0.074 1.00 97.25 89 GLU A N 1
ATOM 684 C CA . GLU A 1 89 ? -0.196 -7.085 -1.211 1.00 97.25 89 GLU A CA 1
ATOM 685 C C . GLU A 1 89 ? 1.263 -6.665 -1.024 1.00 97.25 89 GLU A C 1
ATOM 687 O O . GLU A 1 89 ? 2.166 -7.359 -1.491 1.00 97.25 89 GLU A O 1
ATOM 692 N N . ALA A 1 90 ? 1.505 -5.583 -0.279 1.00 95.00 90 ALA A N 1
ATOM 693 C CA . ALA A 1 90 ? 2.856 -5.101 -0.019 1.00 95.00 90 ALA A CA 1
ATOM 694 C C . ALA A 1 90 ? 3.710 -6.137 0.733 1.00 95.00 90 ALA A C 1
ATOM 696 O O . ALA A 1 90 ? 4.902 -6.266 0.454 1.00 95.00 90 ALA A O 1
ATOM 697 N N . LEU A 1 91 ? 3.110 -6.882 1.670 1.00 97.06 91 LEU A N 1
ATOM 698 C CA . LEU A 1 91 ? 3.777 -7.979 2.375 1.00 97.06 91 LEU A CA 1
ATOM 699 C C . LEU A 1 91 ? 4.141 -9.124 1.421 1.00 97.06 91 LEU A C 1
ATOM 701 O O . LEU A 1 91 ? 5.291 -9.557 1.426 1.00 97.06 91 LEU A O 1
ATOM 705 N N . ALA A 1 92 ? 3.207 -9.568 0.574 1.00 97.69 92 ALA A N 1
ATOM 706 C CA . ALA A 1 92 ? 3.467 -10.623 -0.407 1.00 97.69 92 ALA A CA 1
ATOM 707 C C . ALA A 1 92 ? 4.592 -10.229 -1.381 1.00 97.69 92 ALA A C 1
ATOM 709 O O . ALA A 1 92 ? 5.521 -11.005 -1.608 1.00 97.69 92 ALA A O 1
ATOM 710 N N . ALA A 1 93 ? 4.570 -8.993 -1.890 1.00 94.88 93 ALA A N 1
ATOM 711 C CA . ALA A 1 93 ? 5.624 -8.475 -2.759 1.00 94.88 93 ALA A CA 1
ATOM 712 C C . ALA A 1 93 ? 6.993 -8.424 -2.051 1.00 94.88 93 ALA A C 1
ATOM 714 O O . ALA A 1 93 ? 8.004 -8.806 -2.639 1.00 94.88 93 ALA A O 1
ATOM 715 N N . ALA A 1 94 ? 7.036 -8.000 -0.782 1.00 94.12 94 ALA A N 1
ATOM 716 C CA . ALA A 1 94 ? 8.268 -7.946 0.011 1.00 94.12 94 ALA A CA 1
ATOM 717 C C . ALA A 1 94 ? 8.862 -9.334 0.312 1.00 94.12 94 ALA A C 1
ATOM 719 O O . ALA A 1 94 ? 10.077 -9.470 0.442 1.00 94.12 94 ALA A O 1
ATOM 720 N N . GLU A 1 95 ? 8.016 -10.359 0.408 1.00 95.69 95 GLU A N 1
ATOM 721 C CA . GLU A 1 95 ? 8.414 -11.761 0.580 1.00 95.69 95 GLU A CA 1
ATOM 722 C C . GLU A 1 95 ? 8.833 -12.436 -0.736 1.00 95.69 95 GLU A C 1
ATOM 724 O O . GLU A 1 95 ? 9.333 -13.560 -0.721 1.00 95.69 95 GLU A O 1
ATOM 729 N N . GLY A 1 96 ? 8.642 -11.766 -1.876 1.00 95.50 96 GLY A N 1
ATOM 730 C CA . GLY A 1 96 ? 8.866 -12.343 -3.200 1.00 95.50 96 GLY A CA 1
ATOM 731 C C . GLY A 1 96 ? 7.740 -13.268 -3.674 1.00 95.50 96 GLY A C 1
ATOM 732 O O . GLY A 1 96 ? 7.878 -13.892 -4.726 1.00 95.50 96 GLY A O 1
ATOM 733 N N . ASP A 1 97 ? 6.608 -13.337 -2.964 1.00 97.50 97 ASP A N 1
ATOM 734 C CA . ASP A 1 97 ? 5.400 -14.028 -3.428 1.00 97.50 97 ASP A CA 1
ATOM 735 C C . ASP A 1 97 ? 4.634 -13.150 -4.432 1.00 97.50 97 ASP A C 1
ATOM 737 O O . ASP A 1 97 ? 3.554 -12.604 -4.176 1.00 97.50 97 ASP A O 1
ATOM 741 N N . LEU A 1 98 ? 5.235 -12.999 -5.615 1.00 95.88 98 LEU A N 1
ATOM 742 C CA . LEU A 1 98 ? 4.719 -12.137 -6.679 1.00 95.88 98 LEU A CA 1
ATOM 743 C C . LEU A 1 98 ? 3.369 -12.629 -7.220 1.00 95.88 98 LEU A C 1
ATOM 745 O O . LEU A 1 98 ? 2.566 -11.823 -7.685 1.00 95.88 98 LEU A O 1
ATOM 749 N N . GLN A 1 99 ? 3.092 -13.935 -7.135 1.00 97.12 99 GLN A N 1
ATOM 750 C CA . GLN A 1 99 ? 1.822 -14.507 -7.579 1.00 97.12 99 GLN A CA 1
ATOM 751 C C . GLN A 1 99 ? 0.674 -14.104 -6.647 1.00 97.12 99 GLN A C 1
ATOM 753 O O . GLN A 1 99 ? -0.421 -13.774 -7.112 1.00 97.12 99 GLN A O 1
ATOM 758 N N . THR A 1 100 ? 0.895 -14.148 -5.332 1.00 97.69 100 THR A N 1
ATOM 759 C CA . THR A 1 100 ? -0.104 -13.681 -4.368 1.00 97.69 100 THR A CA 1
ATOM 760 C C . THR A 1 100 ? -0.287 -12.172 -4.464 1.00 97.69 100 THR A C 1
ATOM 762 O O . THR A 1 100 ? -1.434 -11.720 -4.489 1.00 97.69 100 THR A O 1
ATOM 765 N N . ALA A 1 101 ? 0.800 -11.403 -4.601 1.00 97.38 101 ALA A N 1
ATOM 766 C CA . ALA A 1 101 ? 0.726 -9.957 -4.815 1.00 97.38 101 ALA A CA 1
ATOM 767 C C . ALA A 1 101 ? -0.135 -9.611 -6.045 1.00 97.38 101 ALA A C 1
ATOM 769 O O . ALA A 1 101 ? -1.057 -8.803 -5.955 1.00 97.38 101 ALA A O 1
ATOM 770 N N . GLU A 1 102 ? 0.073 -10.306 -7.167 1.00 97.00 102 GLU A N 1
ATOM 771 C CA . GLU A 1 102 ? -0.710 -10.118 -8.392 1.00 97.00 102 GLU A CA 1
ATOM 772 C C . GLU A 1 102 ? -2.206 -10.391 -8.194 1.00 97.00 102 GLU A C 1
ATOM 774 O O . GLU A 1 102 ? -3.045 -9.561 -8.54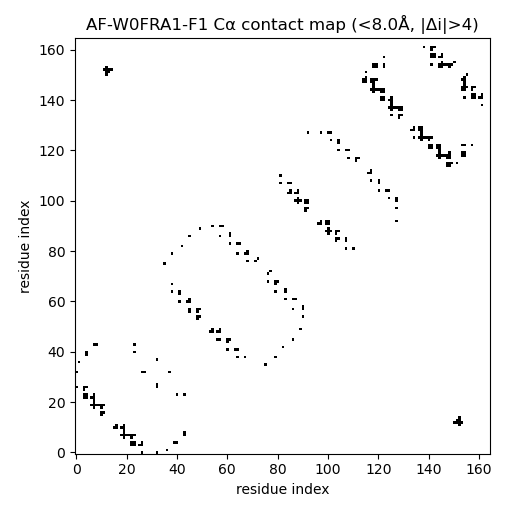4 1.00 97.00 102 GLU A O 1
ATOM 779 N N . LYS A 1 103 ? -2.554 -11.512 -7.551 1.00 97.69 103 LYS A N 1
ATOM 780 C CA . LYS A 1 103 ? -3.955 -11.851 -7.245 1.00 97.69 103 LYS A CA 1
ATOM 781 C C . LYS A 1 103 ? -4.610 -10.842 -6.302 1.00 97.69 103 LYS A C 1
ATOM 783 O O . LYS A 1 103 ? -5.828 -10.658 -6.346 1.00 97.69 103 LYS A O 1
ATOM 788 N N . LEU A 1 104 ? -3.841 -10.248 -5.391 1.00 98.06 104 LEU A N 1
ATOM 789 C CA . LEU A 1 104 ? -4.337 -9.207 -4.495 1.00 98.06 104 LEU A CA 1
ATOM 790 C C . LEU A 1 104 ? -4.573 -7.900 -5.256 1.00 98.06 104 LEU A C 1
ATOM 792 O O . LEU A 1 104 ? -5.620 -7.288 -5.051 1.00 98.06 104 LEU A O 1
ATOM 796 N N . LEU A 1 105 ? -3.692 -7.531 -6.190 1.00 96.50 105 LEU A N 1
ATOM 797 C CA . LEU A 1 105 ? -3.911 -6.386 -7.078 1.00 96.50 105 LEU A CA 1
ATOM 798 C C . LEU A 1 105 ? -5.148 -6.561 -7.965 1.00 96.50 105 LEU A C 1
ATOM 800 O O . LEU A 1 105 ? -5.931 -5.625 -8.072 1.00 96.50 105 LEU A O 1
ATOM 804 N N . ASP A 1 106 ? -5.415 -7.760 -8.491 1.00 96.56 106 ASP A N 1
ATOM 805 C CA . ASP A 1 106 ? -6.659 -8.021 -9.238 1.00 96.56 106 ASP A CA 1
ATOM 806 C C . ASP A 1 106 ? -7.912 -7.761 -8.392 1.00 96.56 106 ASP A C 1
ATOM 808 O O . ASP A 1 106 ? -8.898 -7.186 -8.857 1.00 96.56 106 ASP A O 1
ATOM 812 N N . LYS A 1 107 ? -7.883 -8.158 -7.115 1.00 96.56 107 LYS A N 1
ATOM 813 C CA . LYS A 1 107 ? -8.984 -7.883 -6.181 1.00 96.56 107 LYS A CA 1
ATOM 814 C C . LYS A 1 107 ? -9.108 -6.391 -5.883 1.00 96.56 107 LYS A C 1
ATOM 816 O O . LYS A 1 107 ? -10.227 -5.887 -5.769 1.00 96.56 107 LYS A O 1
ATOM 821 N N . ILE A 1 108 ? -7.986 -5.692 -5.736 1.00 95.12 108 ILE A N 1
ATOM 822 C CA . ILE A 1 108 ? -7.956 -4.244 -5.520 1.00 95.12 108 ILE A CA 1
ATOM 823 C C . ILE A 1 108 ? -8.558 -3.526 -6.730 1.00 95.12 108 ILE A C 1
ATOM 825 O O . ILE A 1 108 ? -9.442 -2.698 -6.538 1.00 95.12 108 ILE A O 1
ATOM 829 N N . ASP A 1 109 ? -8.186 -3.890 -7.955 1.00 92.25 109 ASP A N 1
ATOM 830 C CA . ASP A 1 109 ? -8.691 -3.253 -9.179 1.00 92.25 109 ASP A CA 1
ATOM 831 C C . ASP A 1 109 ? -10.216 -3.367 -9.311 1.00 92.25 109 ASP A C 1
ATOM 833 O O . ASP A 1 109 ? -10.893 -2.401 -9.662 1.00 92.25 109 ASP A O 1
ATOM 837 N N . VAL A 1 110 ? -10.786 -4.519 -8.948 1.00 93.38 110 VAL A N 1
ATOM 838 C CA . VAL A 1 110 ? -12.246 -4.725 -8.946 1.00 93.38 110 VAL A CA 1
ATOM 839 C C . VAL A 1 110 ? -12.946 -3.917 -7.843 1.00 93.38 110 VAL A C 1
ATOM 841 O O . VAL A 1 110 ? -14.114 -3.545 -7.980 1.00 93.38 110 VAL A O 1
ATOM 844 N N . THR A 1 111 ? -12.267 -3.661 -6.724 1.00 90.56 111 THR A N 1
ATOM 845 C CA . THR A 1 111 ? -12.868 -3.030 -5.538 1.00 90.56 111 THR A CA 1
ATOM 846 C C . THR A 1 111 ? -12.606 -1.528 -5.435 1.00 90.56 111 THR A C 1
ATOM 848 O O . THR A 1 111 ? -13.359 -0.834 -4.743 1.00 90.56 111 THR A O 1
ATOM 851 N N . ALA A 1 112 ? -11.583 -1.011 -6.115 1.00 88.81 112 ALA A N 1
ATOM 852 C CA . ALA A 1 112 ? -11.184 0.388 -6.102 1.00 88.81 112 ALA A CA 1
ATOM 853 C C . ALA A 1 112 ? -12.244 1.268 -6.777 1.00 88.81 112 ALA A C 1
ATOM 855 O O . ALA A 1 112 ? -12.586 1.106 -7.946 1.00 88.81 112 ALA A O 1
ATOM 856 N N . LYS A 1 113 ? -12.761 2.250 -6.036 1.00 86.25 113 LYS A N 1
ATOM 857 C CA . LYS A 1 113 ? -13.809 3.167 -6.523 1.00 86.25 113 LYS A CA 1
ATOM 858 C C . LYS A 1 113 ? -13.303 4.589 -6.699 1.00 86.25 113 LYS A C 1
ATOM 860 O O . LYS A 1 113 ? -13.782 5.310 -7.575 1.00 86.25 113 LYS A O 1
ATOM 865 N N . MET A 1 114 ? -12.333 4.986 -5.883 1.00 85.56 114 MET A N 1
ATOM 866 C CA . MET A 1 114 ? -11.800 6.345 -5.872 1.00 85.56 114 MET A CA 1
ATOM 867 C C . MET A 1 114 ? -10.590 6.467 -6.810 1.00 85.56 114 MET A C 1
ATOM 869 O O . MET A 1 114 ? -9.814 5.511 -6.900 1.00 85.56 114 MET A O 1
ATOM 873 N N . PRO A 1 115 ? -10.395 7.614 -7.488 1.00 84.44 115 PRO A N 1
ATOM 874 C CA . PRO A 1 115 ? -9.220 7.849 -8.333 1.00 84.44 115 PRO A CA 1
ATOM 875 C C . PRO A 1 115 ? -7.892 7.562 -7.624 1.00 84.44 115 PRO A C 1
ATOM 877 O O . PRO A 1 115 ? -7.013 6.922 -8.187 1.00 84.44 115 PRO A O 1
ATOM 880 N N . GLU A 1 116 ? -7.769 7.928 -6.350 1.00 81.62 116 GLU A N 1
ATOM 881 C CA . GLU A 1 116 ? -6.555 7.719 -5.561 1.00 81.62 116 GLU A CA 1
ATOM 882 C C . GLU A 1 116 ? -6.286 6.232 -5.295 1.00 81.62 116 GLU A C 1
ATOM 884 O O . GLU A 1 116 ? -5.130 5.806 -5.266 1.00 81.62 116 GLU A O 1
ATOM 889 N N . GLN A 1 117 ? -7.342 5.425 -5.130 1.00 87.25 117 GLN A N 1
ATOM 890 C CA . GLN A 1 117 ? -7.225 3.971 -4.972 1.00 87.25 117 GLN A CA 1
ATOM 891 C C . GLN A 1 117 ? -6.751 3.328 -6.274 1.00 87.25 117 GLN A C 1
ATOM 893 O O . GLN A 1 117 ? -5.835 2.512 -6.241 1.00 87.25 117 GLN A O 1
ATOM 898 N N . ARG A 1 118 ? -7.326 3.735 -7.412 1.00 90.12 118 ARG A N 1
ATOM 899 C CA . ARG A 1 118 ? -6.918 3.238 -8.733 1.00 90.12 118 ARG A CA 1
ATOM 900 C C . ARG A 1 118 ? -5.492 3.647 -9.082 1.00 90.12 118 ARG A C 1
ATOM 902 O O . ARG A 1 118 ? -4.715 2.808 -9.515 1.00 90.12 118 ARG A O 1
ATOM 909 N N . ALA A 1 119 ? -5.108 4.890 -8.803 1.00 89.31 119 ALA A N 1
ATOM 910 C CA . ALA A 1 119 ? -3.735 5.347 -8.991 1.00 89.31 119 ALA A CA 1
ATOM 911 C C . ALA A 1 119 ? -2.737 4.576 -8.113 1.00 89.31 119 ALA A C 1
ATOM 913 O O . ALA A 1 119 ? -1.662 4.209 -8.581 1.00 89.31 119 ALA A O 1
ATOM 914 N N . SER A 1 120 ? -3.102 4.283 -6.858 1.00 88.75 120 SER A N 1
ATOM 915 C CA . SER A 1 120 ? -2.278 3.452 -5.967 1.00 88.75 120 SER A CA 1
ATOM 916 C C . SER A 1 120 ? -2.143 2.022 -6.499 1.00 88.75 120 SER A C 1
ATOM 918 O O . SER A 1 120 ? -1.041 1.481 -6.502 1.00 88.75 120 SER A O 1
ATOM 920 N N . ALA A 1 121 ? -3.235 1.422 -6.982 1.00 92.88 121 ALA A N 1
ATOM 921 C CA . ALA A 1 121 ? -3.234 0.081 -7.566 1.00 92.88 121 ALA A CA 1
ATOM 922 C C . ALA A 1 121 ? -2.375 0.015 -8.838 1.00 92.88 121 ALA A C 1
ATOM 924 O O . ALA A 1 121 ? -1.488 -0.831 -8.934 1.00 92.88 121 ALA A O 1
ATOM 925 N N . ALA A 1 122 ? -2.550 0.971 -9.755 1.00 93.75 122 ALA A N 1
ATOM 926 C CA . ALA A 1 122 ? -1.744 1.092 -10.965 1.00 93.75 122 ALA A CA 1
ATOM 927 C C . ALA A 1 122 ? -0.253 1.257 -10.632 1.00 93.75 122 ALA A C 1
ATOM 929 O O . ALA A 1 122 ? 0.590 0.551 -11.180 1.00 93.75 122 ALA A O 1
ATOM 930 N N . PHE A 1 123 ? 0.097 2.110 -9.666 1.00 92.06 123 PHE A N 1
ATOM 931 C CA . PHE A 1 123 ? 1.491 2.268 -9.253 1.00 92.06 123 PHE A CA 1
ATOM 932 C C . PHE A 1 123 ? 2.088 0.972 -8.684 1.00 92.06 123 PHE A C 1
ATOM 934 O O . PHE A 1 123 ? 3.201 0.596 -9.052 1.00 92.06 123 PHE A O 1
ATOM 941 N N . ARG A 1 124 ? 1.353 0.257 -7.822 1.00 92.50 124 ARG A N 1
ATOM 942 C CA . ARG A 1 124 ? 1.791 -1.039 -7.271 1.00 92.50 124 ARG A CA 1
ATOM 943 C C . ARG A 1 124 ? 1.952 -2.098 -8.358 1.00 92.50 124 ARG A C 1
ATOM 945 O O . ARG A 1 124 ? 2.932 -2.834 -8.355 1.00 92.50 124 ARG A O 1
ATOM 952 N N . ARG A 1 125 ? 1.049 -2.120 -9.337 1.00 95.44 125 ARG A N 1
ATOM 953 C CA . ARG A 1 125 ? 1.117 -3.011 -10.500 1.00 95.44 125 ARG A CA 1
ATOM 954 C C . ARG A 1 125 ? 2.340 -2.723 -11.369 1.00 95.44 125 ARG A C 1
ATOM 956 O O . ARG A 1 125 ? 3.045 -3.656 -11.741 1.00 95.44 125 ARG A O 1
ATOM 963 N N . ALA A 1 126 ? 2.664 -1.451 -11.588 1.00 93.38 126 ALA A N 1
ATOM 964 C CA . ALA A 1 126 ? 3.906 -1.058 -12.246 1.00 93.38 126 ALA A CA 1
ATOM 965 C C . ALA A 1 126 ? 5.145 -1.566 -11.484 1.00 93.38 126 ALA A C 1
ATOM 967 O O . ALA A 1 126 ? 6.032 -2.175 -12.075 1.00 93.38 126 ALA A O 1
ATOM 968 N N . GLN A 1 127 ? 5.181 -1.382 -10.156 1.00 91.75 127 GLN A N 1
ATOM 969 C CA . GLN A 1 127 ? 6.272 -1.893 -9.318 1.00 91.75 127 GLN A CA 1
ATOM 970 C C . GLN A 1 127 ? 6.397 -3.418 -9.390 1.00 91.75 127 GLN A C 1
ATOM 972 O O . GLN A 1 127 ? 7.513 -3.929 -9.447 1.00 91.75 127 GLN A O 1
ATOM 977 N N . LEU A 1 128 ? 5.275 -4.139 -9.403 1.00 94.50 128 LEU A N 1
ATOM 978 C CA . LEU A 1 128 ? 5.261 -5.593 -9.508 1.00 94.50 128 LEU A CA 1
ATOM 979 C C . LEU A 1 128 ? 5.833 -6.076 -10.848 1.00 94.50 128 LEU A C 1
ATOM 981 O O . LEU A 1 128 ? 6.642 -6.999 -10.863 1.00 94.50 128 LEU A O 1
ATOM 985 N N . GLU A 1 129 ? 5.470 -5.438 -11.962 1.00 94.62 129 GLU A N 1
ATOM 986 C CA . GLU A 1 129 ? 6.041 -5.763 -13.274 1.00 94.62 129 GLU A CA 1
ATOM 987 C C . GLU A 1 129 ? 7.545 -5.465 -13.337 1.00 94.62 129 GLU A C 1
ATOM 989 O O . GLU A 1 129 ? 8.313 -6.299 -13.817 1.00 94.62 129 GLU A O 1
ATOM 994 N N . SER A 1 130 ? 8.005 -4.352 -12.757 1.00 92.12 130 SER A N 1
ATOM 995 C CA . SER A 1 130 ? 9.444 -4.085 -12.627 1.00 92.12 130 SER A CA 1
ATOM 996 C C . SER A 1 130 ? 10.160 -5.108 -11.735 1.00 92.12 130 SER A C 1
ATOM 998 O O . SER A 1 130 ? 11.269 -5.523 -12.062 1.00 92.12 130 SER A O 1
ATOM 1000 N N . LEU A 1 131 ? 9.539 -5.592 -10.650 1.00 90.56 131 LEU A N 1
ATOM 1001 C CA . LEU A 1 131 ? 10.096 -6.682 -9.828 1.00 90.56 131 LEU A CA 1
ATOM 1002 C C . LEU A 1 131 ? 10.219 -8.001 -10.606 1.00 90.56 131 LEU A C 1
ATOM 1004 O O . LEU A 1 131 ? 11.139 -8.775 -10.350 1.00 90.56 131 LEU A O 1
ATOM 1008 N N . LYS A 1 132 ? 9.331 -8.241 -11.579 1.00 93.44 132 LYS A N 1
ATOM 1009 C CA . LYS A 1 132 ? 9.424 -9.360 -12.532 1.00 93.44 132 LYS A CA 1
ATOM 1010 C C . LYS A 1 132 ? 10.465 -9.118 -13.642 1.00 93.44 132 LYS A C 1
ATOM 1012 O O . LYS A 1 132 ? 10.696 -10.012 -14.453 1.00 93.44 132 LYS A O 1
ATOM 1017 N N . GLY A 1 133 ? 11.081 -7.935 -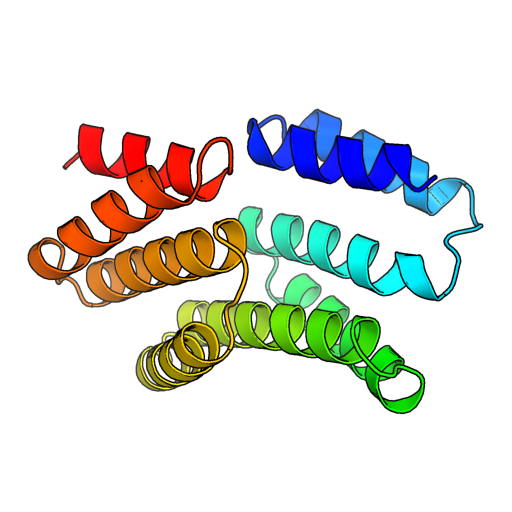13.702 1.00 93.88 133 GLY A N 1
ATOM 1018 C CA . GLY A 1 133 ? 12.017 -7.530 -14.756 1.00 93.88 133 GLY A CA 1
ATOM 1019 C C . GLY A 1 133 ? 11.344 -7.103 -16.065 1.00 93.88 133 GLY A C 1
ATOM 1020 O O . GLY A 1 133 ? 11.997 -7.073 -17.106 1.00 93.88 133 GLY A O 1
ATOM 1021 N N . ASN A 1 134 ? 10.044 -6.798 -16.039 1.00 94.69 134 ASN A N 1
ATOM 1022 C CA . ASN A 1 134 ? 9.248 -6.445 -17.211 1.00 94.69 134 ASN A CA 1
ATOM 1023 C C . ASN A 1 134 ? 8.921 -4.943 -17.248 1.00 94.69 134 ASN A C 1
ATOM 1025 O O . ASN A 1 134 ? 7.763 -4.527 -17.170 1.00 94.69 134 ASN A O 1
ATOM 1029 N N . ASP A 1 135 ? 9.948 -4.105 -17.392 1.00 91.25 135 ASP A N 1
ATOM 1030 C CA . ASP A 1 135 ? 9.784 -2.643 -17.367 1.00 91.25 135 ASP A CA 1
ATOM 1031 C C . ASP A 1 135 ? 8.900 -2.111 -18.510 1.00 91.25 135 ASP A C 1
ATOM 1033 O O . ASP A 1 135 ? 8.194 -1.112 -18.351 1.00 91.25 135 ASP A O 1
ATOM 1037 N N . ALA A 1 136 ? 8.867 -2.812 -19.649 1.00 93.12 136 ALA A N 1
ATOM 1038 C CA . ALA A 1 136 ? 7.971 -2.485 -20.756 1.00 93.12 136 ALA A CA 1
ATOM 1039 C C . ALA A 1 136 ? 6.491 -2.612 -20.353 1.00 93.12 136 ALA A C 1
ATOM 1041 O O . ALA A 1 136 ? 5.682 -1.764 -20.732 1.00 93.12 136 ALA A O 1
ATOM 1042 N N . ALA A 1 137 ? 6.140 -3.630 -19.559 1.00 94.19 137 ALA A N 1
ATOM 1043 C CA . ALA A 1 137 ? 4.793 -3.778 -19.015 1.00 94.19 137 ALA A CA 1
ATOM 1044 C C . ALA A 1 137 ? 4.527 -2.850 -17.823 1.00 94.19 137 ALA A C 1
ATOM 1046 O O . ALA A 1 137 ? 3.382 -2.456 -17.621 1.00 94.19 137 ALA A O 1
ATOM 1047 N N . ALA A 1 138 ? 5.554 -2.453 -17.066 1.00 93.44 138 ALA A N 1
ATOM 1048 C CA . ALA A 1 138 ? 5.409 -1.507 -15.959 1.00 93.44 138 ALA A CA 1
ATOM 1049 C C . ALA A 1 138 ? 5.013 -0.096 -16.431 1.00 93.44 138 ALA A C 1
ATOM 1051 O O . ALA A 1 138 ? 4.191 0.575 -15.801 1.00 93.44 138 ALA A O 1
ATOM 1052 N N . ARG A 1 139 ? 5.572 0.355 -17.562 1.00 93.00 139 ARG A N 1
ATOM 1053 C CA . ARG A 1 139 ? 5.386 1.712 -18.103 1.00 93.00 139 ARG A CA 1
ATOM 1054 C C . ARG A 1 139 ? 3.923 2.180 -18.218 1.00 93.00 139 ARG A C 1
ATOM 1056 O O . ARG A 1 139 ? 3.625 3.234 -17.651 1.00 93.00 139 ARG A O 1
ATOM 1063 N N . PRO A 1 140 ? 3.000 1.465 -18.895 1.00 94.44 140 PRO A N 1
ATOM 1064 C CA . PRO A 1 140 ? 1.612 1.923 -19.027 1.00 94.44 140 PRO A CA 1
ATOM 1065 C C . PRO A 1 140 ? 0.906 2.095 -17.674 1.00 94.44 140 PRO A C 1
ATOM 1067 O O . PRO A 1 140 ? 0.074 2.988 -17.519 1.00 94.44 140 PRO A O 1
ATOM 1070 N N . TYR A 1 141 ? 1.271 1.303 -16.664 1.00 93.44 141 TYR A N 1
ATOM 1071 C CA . TYR A 1 141 ? 0.708 1.433 -15.322 1.00 93.44 141 TYR A CA 1
ATOM 1072 C C . TYR A 1 141 ? 1.247 2.655 -14.569 1.00 93.44 141 TYR A C 1
ATOM 1074 O O . TYR A 1 141 ? 0.486 3.326 -13.869 1.00 93.44 141 TYR A O 1
ATOM 1082 N N . TYR A 1 142 ? 2.524 3.013 -14.746 1.00 92.75 142 TYR A N 1
ATOM 1083 C CA . TYR A 1 142 ? 3.030 4.292 -14.239 1.00 92.75 142 TYR A CA 1
ATOM 1084 C C . TYR A 1 142 ? 2.324 5.480 -14.907 1.00 92.75 142 TYR A C 1
ATOM 1086 O O . TYR A 1 142 ? 1.959 6.445 -14.233 1.00 92.75 142 TYR A O 1
ATOM 1094 N N . GLU A 1 143 ? 2.078 5.416 -16.217 1.00 92.75 143 GLU A N 1
ATOM 1095 C CA . GLU A 1 143 ? 1.346 6.469 -16.932 1.00 92.75 143 GLU A CA 1
ATOM 1096 C C . GLU A 1 143 ? -0.089 6.604 -16.409 1.00 92.75 143 GLU A C 1
ATOM 1098 O O . GLU A 1 143 ? -0.547 7.719 -16.146 1.00 92.75 143 GLU A O 1
ATOM 1103 N N . GLN A 1 144 ? -0.772 5.481 -16.180 1.00 91.12 144 GLN A N 1
ATOM 1104 C CA . GLN A 1 144 ? -2.096 5.460 -15.564 1.00 91.12 144 GLN A CA 1
ATOM 1105 C C . GLN A 1 144 ? -2.079 6.082 -14.161 1.00 91.12 144 GLN A C 1
ATOM 1107 O O . GLN A 1 144 ? -2.873 6.982 -13.883 1.00 91.12 144 GLN A O 1
ATOM 1112 N N . ALA A 1 145 ? -1.154 5.661 -13.293 1.00 90.56 145 ALA A N 1
ATOM 1113 C CA . ALA A 1 145 ? -1.034 6.186 -11.934 1.00 90.56 145 ALA A CA 1
ATOM 1114 C C . ALA A 1 145 ? -0.822 7.708 -11.918 1.00 90.56 145 ALA A C 1
ATOM 1116 O O . ALA A 1 145 ? -1.475 8.418 -11.151 1.00 90.56 145 ALA A O 1
ATOM 1117 N N . ARG A 1 146 ? 0.039 8.217 -12.810 1.00 88.25 146 ARG A N 1
ATOM 1118 C CA . ARG A 1 146 ? 0.274 9.655 -12.992 1.00 88.25 146 ARG A CA 1
ATOM 1119 C C . ARG A 1 146 ? -0.997 10.398 -13.414 1.00 88.25 146 ARG A C 1
ATOM 1121 O O . ARG A 1 146 ? -1.267 11.480 -12.903 1.00 88.25 146 ARG A O 1
ATOM 1128 N N . ASN A 1 147 ? -1.756 9.840 -14.355 1.00 87.44 147 ASN A N 1
ATOM 1129 C CA . ASN A 1 147 ? -2.916 10.512 -14.942 1.00 87.44 147 ASN A CA 1
ATOM 1130 C C . ASN A 1 147 ? -4.150 10.476 -14.021 1.00 87.44 147 ASN A C 1
ATOM 1132 O O . ASN A 1 147 ? -4.917 11.435 -13.992 1.00 87.44 147 ASN A O 1
ATOM 1136 N N . GLU A 1 148 ? -4.352 9.391 -13.268 1.00 82.06 148 GLU A N 1
ATOM 1137 C CA . GLU A 1 148 ? -5.527 9.216 -12.403 1.00 82.06 148 GLU A CA 1
ATOM 1138 C C . GLU A 1 148 ? -5.349 9.787 -10.991 1.00 82.06 148 GLU A C 1
ATOM 1140 O O . GLU A 1 148 ? -6.334 10.129 -10.336 1.00 82.06 148 GLU A O 1
ATOM 1145 N N . GLY A 1 149 ? -4.112 9.879 -10.497 1.00 69.19 149 GLY A N 1
ATOM 1146 C CA . GLY A 1 149 ? -3.854 10.156 -9.084 1.00 69.19 149 GLY A CA 1
ATOM 1147 C C . GLY A 1 149 ? -3.844 11.631 -8.682 1.00 69.19 149 GLY A C 1
ATOM 1148 O O . GLY A 1 149 ? -3.793 11.922 -7.487 1.00 69.19 149 GLY A O 1
ATOM 1149 N N . GLY A 1 150 ? -3.900 12.566 -9.635 1.00 72.94 150 GLY A N 1
ATOM 1150 C CA . GLY A 1 150 ? -3.874 14.002 -9.348 1.00 72.94 150 GLY A CA 1
ATOM 1151 C C . GLY A 1 150 ? -2.645 14.397 -8.519 1.00 72.94 150 GLY A C 1
ATOM 1152 O O . GLY A 1 150 ? -1.517 14.276 -8.983 1.00 72.94 150 GLY A O 1
ATOM 1153 N N . THR A 1 151 ? -2.861 14.862 -7.285 1.00 64.75 151 THR A N 1
ATOM 1154 C CA . THR A 1 151 ? -1.797 15.257 -6.340 1.00 64.75 151 THR A CA 1
ATOM 1155 C C . THR A 1 151 ? -1.357 14.136 -5.390 1.00 64.75 151 THR A C 1
ATOM 1157 O O . THR A 1 151 ? -0.691 14.406 -4.389 1.00 64.75 151 THR A O 1
ATOM 1160 N N . CYS A 1 152 ? -1.739 12.879 -5.638 1.00 69.62 152 CYS A N 1
ATOM 1161 C CA . CYS A 1 152 ? -1.353 11.781 -4.759 1.00 69.62 152 CYS A CA 1
ATOM 1162 C C . CYS A 1 152 ? 0.153 11.459 -4.857 1.00 69.62 152 CYS A C 1
ATOM 1164 O O . CYS A 1 152 ? 0.771 11.611 -5.912 1.00 69.62 152 CYS A O 1
ATOM 1166 N N . HIS A 1 153 ? 0.736 10.949 -3.763 1.00 71.88 153 HIS A N 1
ATOM 1167 C CA . HIS A 1 153 ? 2.142 10.528 -3.697 1.00 71.88 153 HIS A CA 1
ATOM 1168 C C . HIS A 1 153 ? 2.529 9.612 -4.856 1.00 71.88 153 HIS A C 1
ATOM 1170 O O . HIS A 1 153 ? 3.579 9.766 -5.466 1.00 71.88 153 HIS A O 1
ATOM 1176 N N . PHE A 1 154 ? 1.662 8.644 -5.155 1.00 74.00 154 PHE A N 1
ATOM 1177 C CA . PHE A 1 154 ? 1.932 7.612 -6.143 1.00 74.00 154 PHE A CA 1
ATOM 1178 C C . PHE A 1 154 ? 1.922 8.159 -7.571 1.00 7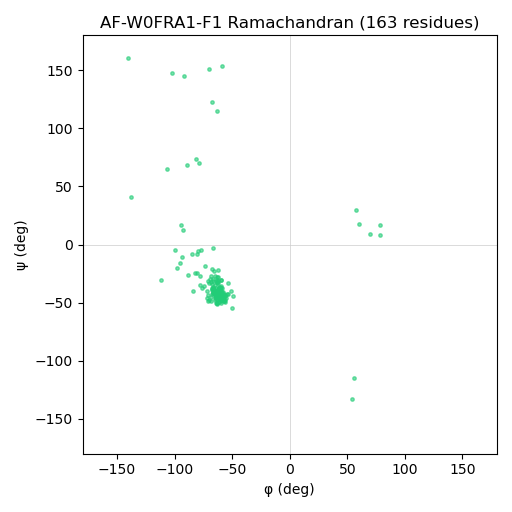4.00 154 PHE A C 1
ATOM 1180 O O . PHE A 1 154 ? 2.703 7.693 -8.390 1.00 74.00 154 PHE A O 1
ATOM 1187 N N . ALA A 1 155 ? 1.117 9.184 -7.865 1.00 70.75 155 ALA A N 1
ATOM 1188 C CA . ALA A 1 155 ? 1.173 9.888 -9.145 1.00 70.75 155 ALA A CA 1
ATOM 1189 C C . ALA A 1 155 ? 2.497 10.644 -9.308 1.00 70.75 155 ALA A C 1
ATOM 1191 O O . ALA A 1 155 ? 3.101 10.599 -10.380 1.00 70.75 155 ALA A O 1
ATOM 1192 N N . TYR A 1 156 ? 2.976 11.284 -8.235 1.00 75.88 156 TYR A N 1
ATOM 1193 C CA . TYR A 1 156 ? 4.286 11.937 -8.215 1.00 75.88 156 TYR A CA 1
ATOM 1194 C C . TYR A 1 156 ? 5.426 10.922 -8.398 1.00 75.88 156 TYR A C 1
ATOM 1196 O O . TYR A 1 156 ? 6.239 11.074 -9.307 1.00 75.88 156 TYR A O 1
ATOM 1204 N N . GLN A 1 157 ? 5.439 9.832 -7.624 1.00 77.88 157 GLN A N 1
ATOM 1205 C CA . GLN A 1 157 ? 6.442 8.770 -7.763 1.00 77.88 157 GLN A CA 1
ATOM 1206 C C . GLN A 1 157 ? 6.404 8.103 -9.143 1.00 77.88 157 GLN A C 1
ATOM 1208 O O . GLN A 1 157 ? 7.450 7.758 -9.689 1.00 77.88 157 GLN A O 1
ATOM 1213 N N . ALA A 1 158 ? 5.217 7.919 -9.727 1.00 75.56 158 ALA A N 1
ATOM 1214 C CA . ALA A 1 158 ? 5.082 7.407 -11.085 1.00 75.56 158 ALA A CA 1
ATOM 1215 C C . ALA A 1 158 ? 5.709 8.363 -12.108 1.00 75.56 158 ALA A C 1
ATOM 1217 O O . ALA A 1 158 ? 6.417 7.918 -13.007 1.00 75.56 158 ALA A O 1
ATOM 1218 N N . ALA A 1 159 ? 5.487 9.673 -11.955 1.00 77.12 159 ALA A N 1
ATOM 1219 C CA . ALA A 1 159 ? 6.102 10.684 -12.809 1.00 77.12 159 ALA A CA 1
ATOM 1220 C C . ALA A 1 159 ? 7.633 10.682 -12.689 1.00 77.12 159 ALA A C 1
ATOM 1222 O O . ALA A 1 159 ? 8.311 10.726 -13.713 1.00 77.12 159 ALA A O 1
ATOM 1223 N N . GLU A 1 160 ? 8.176 10.573 -11.472 1.00 82.50 160 GLU A N 1
ATOM 1224 C CA . GLU A 1 160 ? 9.623 10.447 -11.257 1.00 82.50 160 GLU A CA 1
ATOM 1225 C C . GLU A 1 160 ? 10.187 9.192 -11.932 1.00 82.50 160 GLU A C 1
ATOM 1227 O O . GLU A 1 160 ? 11.176 9.277 -12.656 1.00 82.50 160 GLU A O 1
ATOM 1232 N N . ARG A 1 161 ? 9.527 8.037 -11.767 1.00 82.38 161 ARG A N 1
ATOM 1233 C CA . ARG A 1 161 ? 9.942 6.777 -12.404 1.00 82.38 161 ARG A CA 1
ATOM 1234 C C . ARG A 1 161 ? 9.946 6.876 -13.926 1.00 82.38 161 ARG A C 1
ATOM 1236 O O . ARG A 1 161 ? 10.923 6.477 -14.550 1.00 82.38 161 ARG A O 1
ATOM 1243 N N . LEU A 1 162 ? 8.902 7.456 -14.514 1.00 80.75 162 LEU A N 1
ATOM 1244 C CA . LEU A 1 162 ? 8.811 7.691 -15.959 1.00 80.75 162 LEU A CA 1
ATOM 1245 C C . LEU A 1 162 ? 9.844 8.696 -16.484 1.00 80.75 162 LEU A C 1
ATOM 1247 O O . LEU A 1 162 ? 10.121 8.697 -17.676 1.00 80.75 162 LEU A O 1
ATOM 1251 N N . ALA A 1 163 ? 10.379 9.580 -15.638 1.00 78.75 163 ALA A N 1
ATOM 1252 C CA . ALA A 1 163 ? 11.431 10.516 -16.035 1.00 78.75 163 ALA A CA 1
ATOM 1253 C C . ALA A 1 163 ? 12.824 9.863 -16.039 1.00 78.75 163 ALA A C 1
ATOM 1255 O O . ALA A 1 163 ? 13.72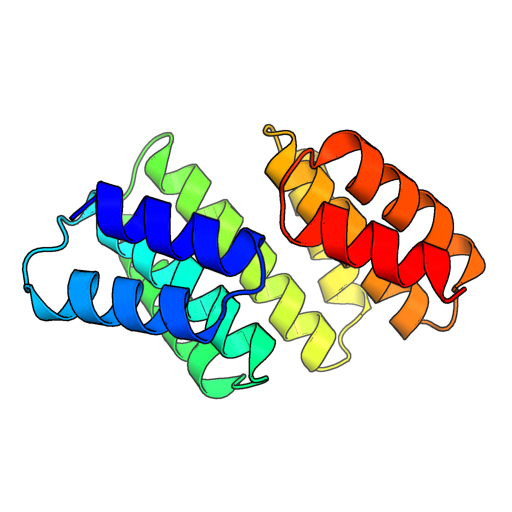1 10.333 -16.737 1.00 78.75 163 ALA A O 1
ATOM 1256 N N . THR A 1 164 ? 13.011 8.797 -15.256 1.00 74.06 164 THR A N 1
ATOM 1257 C CA . THR A 1 164 ? 14.281 8.062 -15.133 1.00 74.06 164 THR A CA 1
ATOM 1258 C C . THR A 1 164 ? 14.419 6.855 -16.070 1.00 74.06 164 THR A C 1
ATOM 1260 O O . THR A 1 164 ? 15.518 6.309 -16.163 1.00 74.06 164 THR A O 1
ATOM 1263 N N . HIS A 1 165 ? 13.337 6.439 -16.740 1.00 57.12 165 HIS A N 1
ATOM 1264 C CA . HIS A 1 165 ? 13.243 5.248 -17.599 1.00 57.12 165 HIS A CA 1
ATOM 1265 C C . HIS A 1 165 ? 12.691 5.591 -18.991 1.00 57.12 165 HIS A C 1
ATOM 1267 O O . HIS A 1 165 ? 13.193 5.015 -19.980 1.00 57.12 165 HIS A O 1
#

Radius of gyration: 15.65 Å; Cα contacts (8 Å, |Δi|>4): 190; chains: 1; bounding box: 35×32×44 Å

pLDDT: mean 84.93, std 11.57, range [51.12, 98.06]